Protein AF-A0A4Y8K9M7-F1 (afdb_monomer_lite)

pLDDT: mean 79.46, std 10.56, range [41.41, 89.06]

Structure (mmCIF, N/CA/C/O backbone):
data_AF-A0A4Y8K9M7-F1
#
_entry.id   AF-A0A4Y8K9M7-F1
#
loop_
_atom_site.group_PDB
_atom_site.id
_atom_site.type_symbol
_atom_site.label_atom_id
_atom_site.label_alt_id
_atom_site.label_comp_id
_atom_site.label_asym_id
_atom_site.label_entity_id
_atom_site.label_seq_id
_atom_site.pdbx_PDB_ins_code
_atom_site.Cartn_x
_atom_site.Cartn_y
_atom_site.Cartn_z
_atom_site.occupancy
_atom_site.B_iso_or_equiv
_atom_site.auth_seq_id
_atom_site.auth_comp_id
_atom_site.auth_asym_id
_atom_site.auth_atom_id
_atom_site.pdbx_PDB_model_num
ATOM 1 N N . MET A 1 1 ? -5.593 9.742 2.748 1.00 48.56 1 MET A N 1
ATOM 2 C CA . MET A 1 1 ? -5.699 9.906 4.217 1.00 48.56 1 MET A CA 1
ATOM 3 C C . MET A 1 1 ? -7.180 9.911 4.534 1.00 48.56 1 MET A C 1
ATOM 5 O O . MET A 1 1 ? -7.862 10.769 3.990 1.00 48.56 1 MET A O 1
ATOM 9 N N . ALA A 1 2 ? -7.662 8.922 5.292 1.00 41.41 2 ALA A N 1
ATOM 10 C CA . ALA A 1 2 ? -9.080 8.751 5.606 1.00 41.41 2 ALA A CA 1
ATOM 11 C C . ALA A 1 2 ? -9.657 10.042 6.198 1.00 41.41 2 ALA A C 1
ATOM 13 O O . ALA A 1 2 ? -9.121 10.595 7.164 1.00 41.41 2 ALA A O 1
ATOM 14 N N . THR A 1 3 ? -10.709 10.555 5.575 1.00 47.47 3 THR A N 1
ATOM 15 C CA . THR A 1 3 ? -11.419 11.734 6.048 1.00 47.47 3 THR A CA 1
ATOM 16 C C . THR A 1 3 ? -12.441 11.297 7.091 1.00 47.47 3 THR A C 1
ATOM 18 O O . THR A 1 3 ? -13.319 10.502 6.810 1.00 47.47 3 THR A O 1
ATOM 21 N N . SER A 1 4 ? -12.330 11.834 8.308 1.00 50.22 4 SER A N 1
ATOM 22 C CA . SER A 1 4 ? -13.403 11.876 9.317 1.00 50.22 4 SER A CA 1
ATOM 23 C C . SER A 1 4 ? -14.093 10.551 9.704 1.00 50.22 4 SER A C 1
ATOM 25 O O . SER A 1 4 ? -15.221 10.292 9.311 1.00 50.22 4 SER A O 1
ATOM 27 N N . GLY A 1 5 ? -13.488 9.788 10.622 1.00 55.25 5 GLY A N 1
ATOM 28 C CA . GLY A 1 5 ? -14.238 8.894 11.526 1.00 55.25 5 GLY A CA 1
ATOM 29 C C . GLY A 1 5 ? -14.734 7.559 10.960 1.00 55.25 5 GLY A C 1
ATOM 30 O O . GLY A 1 5 ? -15.425 6.836 11.676 1.00 55.25 5 GLY A O 1
ATOM 3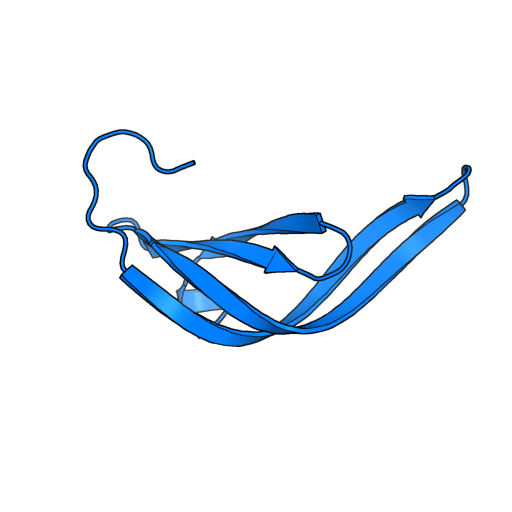1 N N . GLU A 1 6 ? -14.377 7.214 9.727 1.00 61.97 6 GLU A N 1
ATOM 32 C CA . GLU A 1 6 ? -14.721 5.928 9.120 1.00 61.97 6 GLU A CA 1
ATOM 33 C C . GLU A 1 6 ? -13.914 4.774 9.727 1.00 61.97 6 GLU A C 1
ATOM 35 O O . GLU A 1 6 ? -12.736 4.915 10.076 1.00 61.9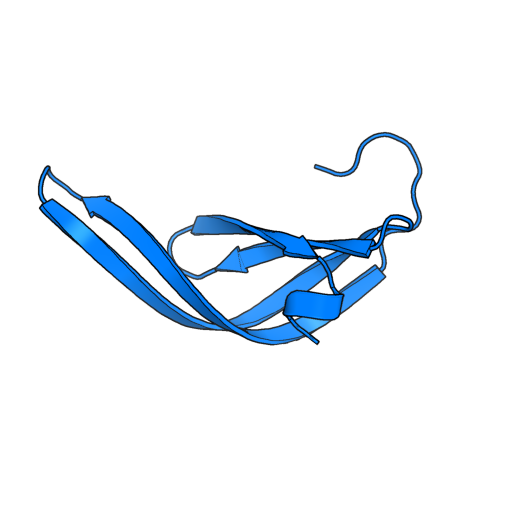7 6 GLU A O 1
ATOM 40 N N . ALA A 1 7 ? -14.562 3.617 9.882 1.00 65.44 7 ALA A N 1
ATOM 41 C CA . ALA A 1 7 ? -13.910 2.412 10.372 1.00 65.44 7 ALA A CA 1
ATOM 42 C C . ALA A 1 7 ? -12.952 1.889 9.294 1.00 65.44 7 ALA A C 1
ATOM 44 O O . ALA A 1 7 ? -13.374 1.263 8.328 1.00 65.44 7 ALA A O 1
ATOM 45 N N . VAL A 1 8 ? -11.659 2.157 9.467 1.00 79.69 8 VAL A N 1
ATOM 46 C CA . VAL A 1 8 ? -10.620 1.642 8.574 1.00 79.69 8 VAL A CA 1
ATOM 47 C C . VAL A 1 8 ? -10.196 0.247 9.034 1.00 79.69 8 VAL A C 1
ATOM 49 O O . VAL A 1 8 ? -9.665 0.086 10.135 1.00 79.69 8 VAL A O 1
ATOM 52 N N . THR A 1 9 ? -10.391 -0.759 8.183 1.00 86.06 9 THR A N 1
ATOM 53 C CA . THR A 1 9 ? -9.893 -2.122 8.403 1.00 86.06 9 THR A CA 1
ATOM 54 C C . THR A 1 9 ? -8.542 -2.292 7.721 1.00 86.06 9 THR A C 1
ATOM 56 O O . THR A 1 9 ? -8.378 -1.956 6.550 1.00 86.06 9 THR A O 1
ATOM 59 N N . ARG A 1 10 ? -7.554 -2.812 8.454 1.00 87.44 10 ARG A N 1
ATOM 60 C CA . ARG A 1 10 ? -6.224 -3.117 7.913 1.00 87.44 10 ARG A CA 1
ATOM 61 C C . ARG A 1 10 ? -6.148 -4.584 7.494 1.00 87.44 10 ARG A C 1
ATOM 63 O O . ARG A 1 10 ? -6.374 -5.465 8.322 1.00 87.44 10 ARG A O 1
ATOM 70 N N . HIS A 1 11 ? -5.739 -4.829 6.254 1.00 87.38 11 HIS A N 1
ATOM 71 C CA . HIS A 1 11 ? -5.445 -6.153 5.707 1.00 87.38 11 HIS A CA 1
ATOM 72 C C . HIS A 1 11 ? -3.994 -6.217 5.238 1.00 87.38 11 HIS A C 1
ATOM 74 O O . HIS A 1 11 ? -3.495 -5.258 4.660 1.00 87.38 11 HIS A O 1
ATOM 80 N N . THR A 1 12 ? -3.325 -7.346 5.454 1.00 89.06 12 THR A N 1
ATOM 81 C CA . THR A 1 12 ? -2.019 -7.609 4.839 1.00 89.06 12 THR A CA 1
ATOM 82 C C . THR A 1 12 ? -2.227 -8.563 3.672 1.00 89.06 12 THR A C 1
ATOM 84 O O . THR A 1 12 ? -2.670 -9.692 3.878 1.00 89.06 12 THR A O 1
ATOM 87 N N . LEU A 1 13 ? -1.950 -8.094 2.456 1.00 86.88 13 LEU A N 1
ATOM 88 C CA . LEU A 1 13 ? -2.116 -8.858 1.221 1.00 86.88 13 LEU A CA 1
ATOM 89 C C . LEU A 1 13 ? -0.814 -8.876 0.432 1.00 86.88 13 LEU A C 1
ATOM 91 O O . LEU A 1 13 ? -0.107 -7.870 0.381 1.00 86.88 13 LEU A O 1
ATOM 95 N N . ASN A 1 14 ? -0.545 -9.987 -0.246 1.00 87.94 14 ASN A N 1
ATOM 96 C CA . ASN A 1 14 ? 0.509 -10.042 -1.245 1.00 87.94 14 ASN A CA 1
ATOM 97 C C . ASN A 1 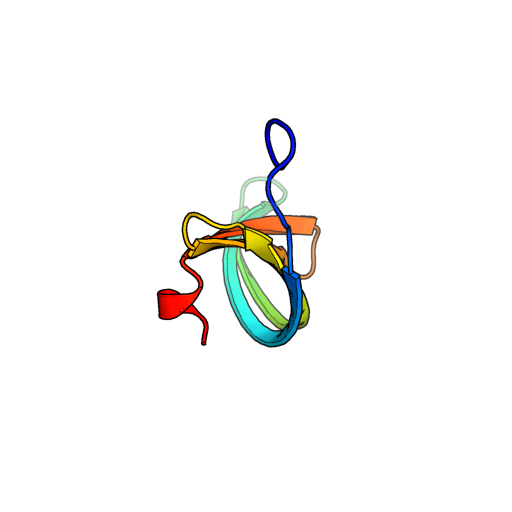14 ? -0.033 -9.481 -2.563 1.00 87.94 14 ASN A C 1
ATOM 99 O O . ASN A 1 14 ? -0.978 -10.037 -3.119 1.00 87.94 14 ASN A O 1
ATOM 103 N N . THR A 1 15 ? 0.535 -8.378 -3.048 1.00 83.00 15 THR A N 1
ATOM 104 C CA . THR A 1 15 ? 0.085 -7.739 -4.291 1.00 83.00 15 THR A CA 1
ATOM 105 C C . THR A 1 15 ? 1.251 -7.399 -5.208 1.00 83.00 15 THR A C 1
ATOM 107 O O . THR A 1 15 ? 2.419 -7.399 -4.803 1.00 83.00 15 THR A O 1
ATOM 110 N N . TYR A 1 16 ? 0.917 -7.109 -6.462 1.00 82.62 16 TYR A N 1
ATOM 111 C CA . TYR A 1 16 ? 1.842 -6.627 -7.471 1.00 82.62 16 TYR A CA 1
ATOM 112 C C . TYR A 1 16 ? 1.444 -5.225 -7.922 1.00 82.62 16 TYR A C 1
ATOM 114 O O . TYR A 1 16 ? 0.322 -4.997 -8.370 1.00 82.62 16 TYR A O 1
ATOM 122 N N . CYS A 1 17 ? 2.383 -4.291 -7.826 1.00 78.56 17 CYS A N 1
ATOM 123 C CA . CYS A 1 17 ? 2.210 -2.918 -8.260 1.00 78.56 17 CYS A CA 1
ATOM 124 C C . CYS A 1 17 ? 3.002 -2.648 -9.530 1.00 78.56 17 CYS A C 1
ATOM 126 O O . CYS A 1 17 ? 4.211 -2.898 -9.581 1.00 78.56 17 CYS A O 1
ATOM 128 N N . THR A 1 18 ? 2.319 -2.042 -10.495 1.00 81.75 18 THR A N 1
ATOM 129 C CA . THR A 1 18 ? 2.901 -1.431 -11.689 1.00 81.75 18 THR A CA 1
ATOM 130 C C . THR A 1 18 ? 2.478 0.017 -11.758 1.00 81.75 18 THR A C 1
ATOM 132 O O . THR A 1 18 ? 1.337 0.304 -12.098 1.00 81.75 18 THR A O 1
ATOM 135 N N . GLU A 1 19 ? 3.399 0.915 -11.435 1.00 81.31 19 GLU A N 1
ATOM 136 C CA . GLU A 1 19 ? 3.160 2.358 -11.458 1.00 81.31 19 GLU A CA 1
ATOM 137 C C . GLU A 1 19 ? 4.274 3.039 -12.262 1.00 81.31 19 GLU A C 1
ATOM 139 O O . GLU A 1 19 ? 5.451 2.703 -12.066 1.00 81.31 19 GLU A O 1
ATOM 144 N N . PRO A 1 20 ? 3.950 3.970 -13.174 1.00 82.50 20 PRO A N 1
ATOM 145 C CA . PRO A 1 20 ? 4.963 4.721 -13.897 1.00 82.50 20 PRO A CA 1
ATOM 146 C C . PRO A 1 20 ? 5.748 5.615 -12.927 1.00 82.50 20 PRO A C 1
ATOM 148 O O . PRO A 1 20 ? 5.171 6.303 -12.089 1.00 82.50 20 PRO A O 1
ATOM 151 N N . VAL A 1 21 ? 7.073 5.622 -13.052 1.00 78.81 21 VAL A N 1
ATOM 152 C CA . VAL A 1 21 ? 7.964 6.532 -12.330 1.00 78.81 21 VAL A CA 1
ATOM 153 C C . VAL A 1 21 ? 8.856 7.248 -13.327 1.00 78.81 21 VAL A C 1
ATOM 155 O O . VAL A 1 21 ? 9.517 6.618 -14.150 1.00 78.81 21 VAL A O 1
ATOM 158 N N . THR A 1 22 ? 8.920 8.571 -13.232 1.00 81.81 22 THR A N 1
ATOM 159 C CA . THR A 1 22 ? 9.913 9.341 -13.980 1.00 81.81 22 THR A CA 1
ATOM 160 C C . THR A 1 22 ? 11.129 9.545 -13.086 1.00 81.81 22 THR A C 1
ATOM 162 O O . THR A 1 22 ? 11.122 10.386 -12.186 1.00 81.81 22 THR A O 1
ATOM 165 N N . LEU A 1 23 ? 12.189 8.769 -13.320 1.00 74.06 23 LEU A N 1
ATOM 166 C CA . LEU A 1 23 ? 13.453 8.904 -12.595 1.00 74.06 23 LEU A CA 1
ATOM 167 C C . LEU A 1 23 ? 14.493 9.538 -13.518 1.00 74.06 23 LEU A C 1
ATOM 169 O O . LEU A 1 23 ? 14.811 8.992 -14.570 1.00 74.06 23 LEU A O 1
ATOM 173 N N . MET A 1 24 ? 15.025 10.702 -13.135 1.00 81.69 24 MET A N 1
ATOM 174 C CA . MET A 1 24 ? 16.047 11.421 -13.917 1.00 81.69 24 MET A CA 1
ATOM 175 C C . MET A 1 24 ? 15.648 11.703 -15.384 1.00 81.69 24 MET A C 1
ATOM 177 O O . MET A 1 24 ? 16.506 11.759 -16.259 1.00 81.69 24 MET A O 1
ATOM 181 N N . GLY A 1 25 ? 14.351 11.885 -15.659 1.00 84.38 25 GLY A N 1
ATOM 182 C CA . GLY A 1 25 ? 13.839 12.151 -17.010 1.00 84.38 25 GLY A CA 1
ATOM 183 C C . GLY A 1 25 ? 13.626 10.908 -17.881 1.00 84.38 25 GLY A C 1
ATOM 184 O O . GLY A 1 25 ? 13.307 11.058 -19.057 1.00 84.38 25 GLY A O 1
ATOM 185 N N . PHE A 1 26 ? 13.775 9.703 -17.324 1.00 82.06 26 PHE A N 1
ATOM 186 C CA . PHE A 1 26 ? 13.398 8.452 -17.979 1.00 82.06 26 PHE A CA 1
ATOM 187 C C . PHE A 1 26 ? 12.067 7.950 -17.431 1.00 82.06 26 PHE A C 1
ATOM 189 O O . PHE A 1 26 ? 11.908 7.835 -16.213 1.00 82.06 26 PHE A O 1
ATOM 196 N N . ASP A 1 27 ? 11.146 7.608 -18.330 1.00 85.50 27 ASP A N 1
ATOM 197 C CA . ASP A 1 27 ? 9.899 6.939 -17.977 1.00 85.50 27 ASP A CA 1
ATOM 198 C C . ASP A 1 27 ? 10.176 5.455 -17.738 1.00 85.50 27 ASP A C 1
ATOM 200 O O . ASP A 1 27 ? 10.495 4.688 -18.650 1.00 85.50 27 ASP A O 1
ATOM 204 N N . LEU A 1 28 ? 10.099 5.062 -16.473 1.00 82.44 28 LEU A N 1
ATOM 205 C CA . LEU A 1 28 ? 10.269 3.695 -16.008 1.00 82.44 28 LEU A CA 1
ATOM 206 C C . LEU A 1 28 ? 8.938 3.183 -15.460 1.00 82.44 28 LEU A C 1
ATOM 208 O O . LEU A 1 28 ? 8.056 3.951 -15.086 1.00 82.44 28 LEU A O 1
ATOM 212 N N . ALA A 1 29 ? 8.806 1.865 -15.367 1.00 80.50 29 ALA A N 1
ATOM 213 C CA . ALA A 1 29 ? 7.731 1.235 -14.615 1.00 80.50 29 ALA A CA 1
ATOM 214 C C . ALA A 1 29 ? 8.305 0.686 -13.305 1.00 80.50 29 ALA A C 1
ATOM 216 O O . ALA A 1 29 ? 9.210 -0.155 -13.31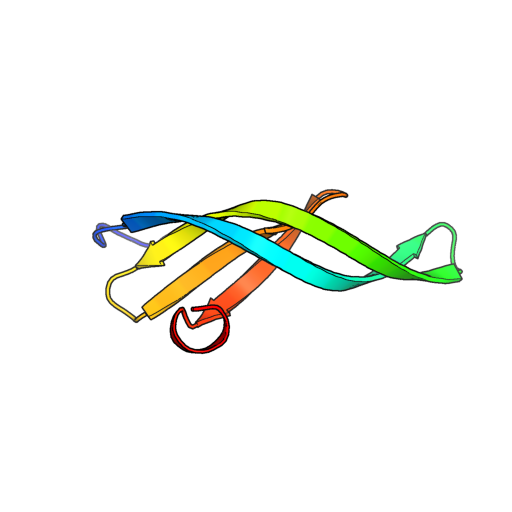6 1.00 80.50 29 ALA A O 1
ATOM 217 N N . CYS A 1 30 ? 7.780 1.143 -12.170 1.00 76.06 30 CYS A N 1
ATOM 218 C CA . CYS A 1 30 ? 8.006 0.470 -10.901 1.00 76.06 30 CYS A CA 1
ATOM 219 C C . CYS A 1 30 ? 7.223 -0.833 -10.909 1.00 76.06 30 CYS A C 1
ATOM 221 O O . CYS A 1 30 ? 6.001 -0.812 -10.859 1.00 76.06 30 CYS A O 1
ATOM 223 N N . ASN A 1 31 ? 7.949 -1.945 -10.955 1.00 83.75 31 ASN A N 1
ATOM 224 C CA . ASN A 1 31 ? 7.408 -3.286 -10.814 1.00 83.75 31 ASN A CA 1
ATOM 225 C C . ASN A 1 31 ? 7.783 -3.771 -9.416 1.00 83.75 31 ASN A C 1
ATOM 227 O O . ASN A 1 31 ? 8.965 -3.985 -9.138 1.00 83.75 31 ASN A O 1
ATOM 231 N N . TRP A 1 32 ? 6.807 -3.901 -8.527 1.00 84.25 32 TRP A N 1
ATOM 232 C CA . TRP A 1 32 ? 7.056 -4.334 -7.156 1.00 84.25 32 TRP A CA 1
ATOM 233 C C . TRP A 1 32 ? 6.052 -5.404 -6.743 1.00 84.25 32 TRP A C 1
ATOM 235 O O . TRP A 1 32 ? 4.857 -5.234 -6.949 1.00 84.25 32 TRP A O 1
ATOM 245 N N . SER A 1 33 ? 6.540 -6.494 -6.153 1.00 85.44 33 SER A N 1
ATOM 246 C CA . SER A 1 33 ? 5.722 -7.560 -5.569 1.00 85.44 33 SER A CA 1
ATOM 247 C C . SER A 1 33 ? 6.057 -7.711 -4.093 1.00 85.44 33 SER A C 1
ATOM 249 O O . SER A 1 33 ? 7.238 -7.839 -3.751 1.00 85.44 33 SER A O 1
ATOM 251 N N . GLY A 1 34 ? 5.048 -7.771 -3.237 1.00 86.69 34 GLY A N 1
ATOM 252 C CA . GLY A 1 34 ? 5.258 -8.043 -1.823 1.00 86.69 34 GLY A CA 1
ATOM 253 C C . GLY A 1 34 ? 4.006 -7.865 -0.984 1.00 86.69 34 GLY A C 1
ATOM 254 O O . GLY A 1 34 ? 2.933 -7.534 -1.489 1.00 86.69 34 GLY A O 1
ATOM 255 N N . ASP A 1 35 ? 4.173 -8.088 0.315 1.00 87.88 35 ASP A N 1
ATOM 256 C CA . ASP A 1 35 ? 3.114 -7.891 1.294 1.00 87.88 35 ASP A CA 1
ATOM 257 C C . ASP A 1 35 ? 2.938 -6.396 1.579 1.00 87.88 35 ASP A C 1
ATOM 259 O O . ASP A 1 35 ? 3.888 -5.705 1.957 1.00 87.88 35 ASP A O 1
ATOM 263 N N . VAL A 1 36 ? 1.720 -5.897 1.384 1.00 85.56 36 VAL A N 1
ATOM 264 C CA . VAL A 1 36 ? 1.329 -4.518 1.697 1.00 85.56 36 VAL A CA 1
ATOM 265 C C . VAL A 1 36 ? 0.254 -4.498 2.758 1.00 85.56 36 VAL A C 1
ATOM 267 O O . VAL A 1 36 ? -0.614 -5.369 2.813 1.00 85.56 36 VAL A O 1
ATOM 270 N N . ASP A 1 37 ? 0.282 -3.442 3.560 1.00 87.06 37 ASP A N 1
ATOM 271 C CA . ASP A 1 37 ? -0.845 -3.080 4.401 1.00 87.06 37 ASP A CA 1
ATOM 272 C C . ASP A 1 37 ? -1.849 -2.269 3.578 1.00 87.06 37 ASP A C 1
ATOM 274 O O . ASP A 1 37 ? -1.570 -1.135 3.179 1.00 87.06 37 ASP A O 1
ATOM 278 N N . VAL A 1 38 ? -3.011 -2.866 3.331 1.00 86.12 38 VAL A N 1
ATOM 279 C CA . VAL A 1 38 ? -4.166 -2.240 2.691 1.00 86.12 38 VAL A CA 1
ATOM 280 C C . VAL A 1 38 ? -5.111 -1.729 3.764 1.00 86.12 38 VAL A C 1
ATOM 282 O O . VAL A 1 38 ? -5.510 -2.464 4.667 1.00 86.12 38 VAL A O 1
ATOM 285 N N . TYR A 1 39 ? -5.469 -0.460 3.650 1.00 86.62 39 TYR A N 1
ATOM 286 C CA . TYR A 1 39 ? -6.421 0.215 4.516 1.00 86.62 39 TYR A CA 1
ATOM 287 C C . TYR A 1 39 ? -7.732 0.353 3.753 1.00 86.62 39 TYR A C 1
ATOM 289 O O . TYR A 1 39 ? -7.770 1.070 2.755 1.00 86.62 39 TYR A O 1
ATOM 297 N N . VAL A 1 40 ? -8.763 -0.358 4.206 1.00 86.25 40 VAL A N 1
ATOM 298 C CA . VAL A 1 40 ? -10.096 -0.384 3.594 1.00 86.25 40 VAL A CA 1
ATOM 299 C C . VAL A 1 40 ? -11.056 0.419 4.459 1.00 86.25 40 VAL A C 1
ATOM 301 O O . VAL A 1 40 ? -11.155 0.142 5.655 1.00 86.25 40 VAL A O 1
ATOM 304 N N . ASP A 1 41 ? -11.737 1.408 3.891 1.00 86.19 41 ASP A N 1
ATOM 305 C CA . ASP A 1 41 ? -12.794 2.156 4.580 1.00 86.19 41 ASP A CA 1
ATOM 306 C C . ASP A 1 41 ? -14.192 1.545 4.366 1.00 86.19 41 ASP A C 1
ATOM 308 O O . ASP A 1 41 ? -14.366 0.534 3.679 1.00 86.19 41 ASP A O 1
ATOM 312 N N . SER A 1 42 ? -15.205 2.148 4.993 1.00 83.81 42 SER A N 1
ATOM 313 C CA . SER A 1 42 ? -16.611 1.747 4.849 1.00 83.81 42 SER A CA 1
ATOM 314 C C . SER A 1 42 ? -17.159 1.899 3.429 1.00 83.81 42 SER A C 1
ATOM 316 O O . SER A 1 42 ? -18.119 1.211 3.085 1.00 83.81 42 SER A O 1
ATOM 318 N N . ASP A 1 43 ? -16.544 2.755 2.616 1.00 85.06 43 ASP A N 1
ATOM 319 C CA . ASP A 1 43 ? -16.904 3.018 1.223 1.00 85.06 43 ASP A CA 1
ATOM 320 C C . ASP A 1 43 ? -16.154 2.100 0.240 1.00 85.06 43 ASP A C 1
ATOM 322 O O . ASP A 1 43 ? -16.182 2.318 -0.974 1.00 85.06 43 ASP A O 1
ATOM 326 N N . ASN A 1 44 ? -15.521 1.032 0.747 1.00 83.62 44 ASN A N 1
ATOM 327 C CA . ASN A 1 44 ? -14.782 0.042 -0.036 1.00 83.62 44 ASN A CA 1
ATOM 328 C C . ASN A 1 44 ? -13.551 0.624 -0.757 1.00 83.62 44 ASN A C 1
ATOM 330 O O . ASN A 1 44 ? -12.997 -0.006 -1.663 1.00 83.62 44 ASN A O 1
ATOM 334 N N . SER A 1 45 ? -13.092 1.811 -0.356 1.00 85.56 45 SER A N 1
ATOM 335 C CA . SER A 1 45 ? -11.854 2.396 -0.853 1.00 85.56 45 SER A CA 1
ATOM 336 C C . SER A 1 45 ? -10.680 1.730 -0.154 1.00 85.56 45 SER A C 1
ATOM 338 O O . SER A 1 45 ? -10.608 1.667 1.071 1.00 85.56 45 SER A O 1
ATOM 340 N N . ALA A 1 46 ? -9.737 1.239 -0.945 1.00 85.19 46 ALA A N 1
ATOM 341 C CA . ALA A 1 46 ? -8.526 0.581 -0.502 1.00 85.19 46 ALA A CA 1
ATOM 342 C C . ALA A 1 46 ? -7.317 1.463 -0.825 1.00 85.19 46 ALA A C 1
ATOM 344 O O . ALA A 1 46 ? -7.065 1.802 -1.981 1.00 85.19 46 ALA A O 1
ATOM 345 N N . VAL A 1 47 ? -6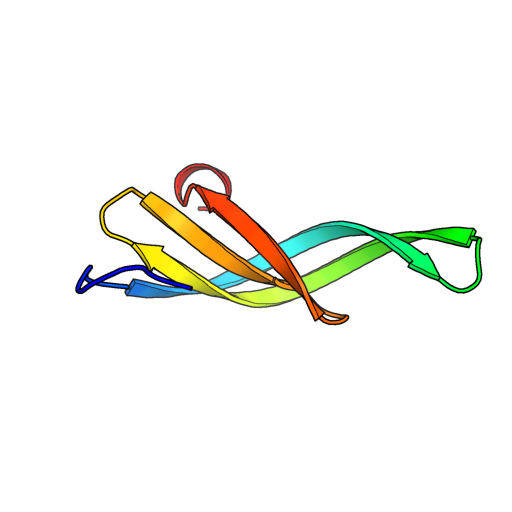.536 1.814 0.193 1.00 86.19 47 VAL A N 1
ATOM 346 C CA . VAL A 1 47 ? -5.285 2.564 0.022 1.00 86.19 47 VAL A CA 1
ATOM 347 C C . VAL A 1 47 ? -4.122 1.739 0.538 1.00 86.19 47 VAL A C 1
ATOM 349 O O . VAL A 1 47 ? -4.183 1.196 1.640 1.00 86.19 47 VAL A O 1
ATOM 352 N N . PHE A 1 48 ? -3.046 1.670 -0.237 1.00 85.12 48 PHE A N 1
ATOM 353 C CA . PHE A 1 48 ? -1.818 0.990 0.158 1.00 85.12 48 PHE A CA 1
ATOM 354 C C . PHE A 1 48 ? -0.596 1.655 -0.470 1.00 85.12 48 PHE A C 1
ATOM 356 O O . PHE A 1 48 ? -0.697 2.406 -1.440 1.00 85.12 48 PHE A O 1
ATOM 363 N N . THR A 1 49 ? 0.574 1.389 0.102 1.00 84.38 49 THR A N 1
ATOM 364 C CA . THR A 1 49 ? 1.844 1.908 -0.409 1.00 84.38 49 THR A CA 1
ATOM 365 C C . THR A 1 49 ? 2.676 0.748 -0.926 1.00 84.38 49 THR A C 1
ATOM 367 O O . THR A 1 49 ? 3.025 -0.160 -0.175 1.00 84.38 49 THR A O 1
ATOM 370 N N . CYS A 1 50 ? 3.001 0.793 -2.210 1.00 79.56 50 CYS A N 1
ATOM 371 C CA . CYS A 1 50 ? 3.911 -0.137 -2.855 1.00 79.56 50 CYS A CA 1
ATOM 372 C C . CYS A 1 50 ? 5.370 0.231 -2.546 1.00 79.56 50 CYS A C 1
ATOM 374 O O . CYS A 1 50 ? 5.685 1.345 -2.108 1.00 79.56 50 CYS A O 1
ATOM 376 N N . GLY A 1 51 ? 6.296 -0.688 -2.833 1.00 71.81 51 GLY A N 1
ATOM 377 C CA . GLY A 1 51 ? 7.727 -0.380 -2.807 1.00 71.81 51 GLY A CA 1
ATOM 378 C C . GLY A 1 51 ? 8.074 0.870 -3.630 1.00 71.81 51 GLY A C 1
ATOM 379 O O . GLY A 1 51 ? 7.374 1.217 -4.579 1.00 71.81 51 GLY A O 1
ATOM 380 N N . ASN A 1 52 ? 9.158 1.556 -3.251 1.00 72.38 52 A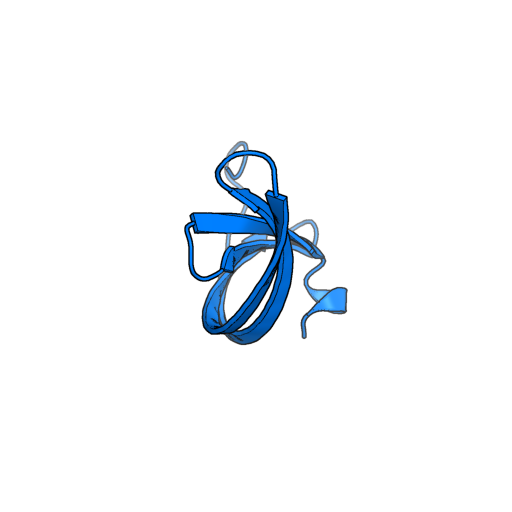SN A N 1
ATOM 381 C CA . ASN A 1 52 ? 9.581 2.865 -3.784 1.00 72.38 52 ASN A CA 1
ATOM 382 C C . ASN A 1 52 ? 8.679 4.063 -3.424 1.00 72.38 52 ASN A C 1
ATOM 384 O O . ASN A 1 52 ? 8.891 5.156 -3.941 1.00 72.38 52 ASN A O 1
ATOM 388 N N . GLY A 1 53 ? 7.731 3.900 -2.493 1.00 72.62 53 GLY A N 1
ATOM 389 C CA . GLY A 1 53 ? 6.952 5.017 -1.941 1.00 72.62 53 GLY A CA 1
ATOM 390 C C . GLY A 1 53 ? 5.749 5.433 -2.789 1.00 72.62 53 GLY A C 1
ATOM 391 O O . GLY A 1 53 ? 5.179 6.496 -2.553 1.00 72.62 53 GLY A O 1
ATOM 392 N N . HIS A 1 54 ? 5.346 4.605 -3.754 1.00 80.12 54 HIS A N 1
ATOM 393 C CA . HIS A 1 54 ? 4.142 4.835 -4.544 1.00 80.12 54 HIS A CA 1
ATOM 394 C C . HIS A 1 54 ? 2.893 4.503 -3.734 1.00 80.12 54 HIS A C 1
ATOM 396 O O . HIS A 1 54 ? 2.710 3.366 -3.301 1.00 80.12 54 HIS A O 1
ATOM 402 N N . GLN A 1 55 ? 2.031 5.497 -3.536 1.00 82.75 55 GLN A N 1
ATOM 403 C CA . GLN A 1 55 ? 0.720 5.301 -2.934 1.00 82.75 55 GLN A CA 1
ATOM 404 C C . GLN A 1 55 ? -0.282 4.957 -4.028 1.00 82.75 55 GLN A C 1
ATOM 406 O O . GLN A 1 55 ? -0.485 5.750 -4.941 1.00 82.75 55 GLN A O 1
ATOM 411 N N . ASN A 1 56 ? -0.928 3.806 -3.893 1.00 79.62 56 ASN A N 1
ATOM 412 C CA . ASN A 1 56 ? -1.994 3.382 -4.777 1.00 79.62 56 ASN A CA 1
ATOM 413 C C . ASN A 1 56 ? -3.338 3.490 -4.046 1.00 79.62 56 ASN A C 1
ATOM 415 O O . ASN A 1 56 ? -3.453 3.143 -2.864 1.00 79.62 56 ASN A O 1
ATOM 419 N N . VAL A 1 57 ? -4.336 4.014 -4.750 1.00 84.50 57 VAL A N 1
ATOM 420 C CA . VAL A 1 57 ? -5.710 4.166 -4.272 1.00 84.50 57 VAL A CA 1
ATOM 421 C C . VAL A 1 57 ? -6.597 3.405 -5.242 1.00 84.50 57 VAL A C 1
ATOM 423 O O . VAL A 1 57 ? -6.660 3.729 -6.425 1.00 84.50 57 VAL A O 1
ATOM 426 N N . THR A 1 58 ? -7.270 2.383 -4.740 1.00 84.94 58 THR A N 1
ATOM 427 C CA . THR A 1 58 ? -8.145 1.504 -5.514 1.00 84.94 58 THR A CA 1
ATOM 428 C C . THR A 1 58 ? -9.396 1.171 -4.702 1.00 84.94 58 THR A C 1
ATOM 430 O O . THR A 1 58 ? -9.639 1.762 -3.654 1.00 84.94 58 THR A O 1
ATOM 433 N N . THR A 1 59 ? -10.208 0.237 -5.184 1.00 86.19 59 THR A N 1
ATOM 434 C CA . THR A 1 59 ? -11.304 -0.364 -4.414 1.00 86.19 59 THR A CA 1
ATOM 435 C C . THR A 1 59 ? -10.890 -1.743 -3.922 1.00 86.19 59 THR A C 1
ATOM 437 O O . THR A 1 59 ? -10.103 -2.424 -4.580 1.00 86.19 59 THR A O 1
ATOM 440 N N . TRP A 1 60 ? -11.395 -2.166 -2.767 1.00 86.38 60 TRP A N 1
ATOM 441 C CA . TRP A 1 60 ? -11.063 -3.478 -2.209 1.00 86.38 60 TRP A CA 1
ATOM 442 C C . TRP A 1 60 ? -11.447 -4.628 -3.155 1.00 86.38 60 TRP A C 1
ATOM 444 O O . TRP A 1 60 ? -10.644 -5.534 -3.356 1.00 86.38 60 TRP A O 1
ATOM 454 N N . ASP A 1 61 ? -12.590 -4.537 -3.841 1.00 84.19 61 ASP A N 1
ATOM 455 C CA . ASP A 1 61 ? -13.012 -5.527 -4.852 1.00 84.19 61 ASP A CA 1
ATOM 456 C C . ASP A 1 61 ? -12.046 -5.664 -6.042 1.00 84.19 61 ASP A C 1
ATOM 458 O O . ASP A 1 61 ? -12.084 -6.659 -6.760 1.00 84.19 61 ASP A O 1
ATOM 462 N N . ALA A 1 62 ? -11.197 -4.665 -6.296 1.00 79.56 62 ALA A N 1
ATOM 463 C CA . ALA A 1 62 ? -10.220 -4.717 -7.380 1.00 79.56 62 ALA A CA 1
ATOM 464 C C . ALA A 1 62 ? -8.895 -5.384 -6.971 1.00 79.56 62 ALA A C 1
ATOM 466 O O . ALA A 1 62 ? -8.054 -5.620 -7.839 1.00 79.56 62 ALA A O 1
ATOM 467 N N . ILE A 1 63 ? -8.681 -5.640 -5.673 1.00 76.62 63 ILE A N 1
ATOM 468 C CA . ILE A 1 63 ? -7.420 -6.180 -5.140 1.00 76.62 63 ILE A CA 1
ATOM 469 C C . ILE A 1 63 ? -7.580 -7.472 -4.324 1.00 76.62 63 ILE A C 1
ATOM 471 O O . ILE A 1 63 ? -6.583 -8.167 -4.122 1.00 76.62 63 ILE A O 1
ATOM 475 N N . ALA A 1 64 ? -8.792 -7.775 -3.850 1.00 67.50 64 ALA A N 1
ATOM 476 C CA . ALA A 1 64 ? -9.154 -9.010 -3.149 1.00 67.50 64 ALA A CA 1
ATOM 477 C C . ALA A 1 64 ? -9.588 -10.120 -4.118 1.00 67.50 64 ALA A C 1
ATOM 479 O O . ALA A 1 64 ? -9.299 -11.299 -3.806 1.00 67.50 64 ALA A O 1
#

Radius of gyration: 13.04 Å; chains: 1; bounding box: 33×22×30 Å

Sequence (64 aa):
MATSGEAVTRHTLNTYCTEPVTLMGFDLACNWSGDVDVYVDSDNSAVFTCGNGHQNVTTWDAIA

Foldseek 3Di:
DDPPDWDKDKDWDWDWDWDWDQDPNDTDTDTFTDIWIWIQTPVQWTWTATPPGDIDIDGVVVTD

Secondary structure (DSSP, 8-state):
---SS--PEEEEEEEEEEEEEEETTEEEEEEEEEEEEEEE-TT-EEEEE-GGG-EEEEEGGGT-